Protein AF-A0A948ZJW1-F1 (afdb_monomer_lite)

Structure (mmCIF, N/CA/C/O backbone):
data_AF-A0A948ZJW1-F1
#
_entry.id   AF-A0A948ZJW1-F1
#
loop_
_atom_site.group_PDB
_atom_site.id
_atom_site.type_symbol
_atom_site.label_atom_id
_atom_site.label_alt_id
_atom_site.label_comp_id
_atom_site.label_asym_id
_atom_site.label_entity_id
_atom_site.label_seq_id
_atom_site.pdbx_PDB_ins_code
_atom_site.Cartn_x
_atom_site.Cartn_y
_atom_site.Cartn_z
_atom_site.occupancy
_atom_site.B_iso_or_equiv
_atom_site.auth_seq_id
_atom_site.auth_comp_id
_atom_site.auth_asym_id
_atom_site.auth_atom_id
_atom_site.pdbx_PDB_model_num
ATOM 1 N N . MET A 1 1 ? -20.547 -16.183 15.332 1.00 45.50 1 MET A N 1
ATOM 2 C CA . MET A 1 1 ? -19.823 -15.837 14.089 1.00 45.50 1 MET A CA 1
ATOM 3 C C . MET A 1 1 ? -19.151 -14.496 14.327 1.00 45.50 1 MET A C 1
ATOM 5 O O . MET A 1 1 ? -19.821 -13.610 14.836 1.00 45.50 1 MET A O 1
ATOM 9 N N . TYR A 1 2 ? -17.840 -14.373 14.110 1.00 51.44 2 TYR A N 1
ATOM 10 C CA . TYR A 1 2 ? -17.114 -13.138 14.427 1.00 51.44 2 TYR A CA 1
ATOM 11 C C . TYR A 1 2 ? -17.502 -12.029 13.443 1.00 51.44 2 TYR A C 1
ATOM 13 O O . TYR A 1 2 ? -16.989 -11.973 12.333 1.00 51.44 2 TYR A O 1
ATOM 21 N N . ASP A 1 3 ? -18.383 -11.138 13.887 1.00 60.34 3 ASP A N 1
ATOM 22 C CA . ASP A 1 3 ? -18.860 -9.938 13.183 1.00 60.34 3 ASP A CA 1
ATOM 23 C C . ASP A 1 3 ? -17.812 -8.801 13.204 1.00 60.34 3 ASP A C 1
ATOM 25 O O . ASP A 1 3 ? -18.112 -7.614 13.352 1.00 60.34 3 ASP A O 1
ATOM 29 N N . LYS A 1 4 ? -16.522 -9.164 13.169 1.00 68.06 4 LYS A N 1
ATOM 30 C CA . LYS A 1 4 ? -15.433 -8.200 13.310 1.00 68.06 4 LYS A CA 1
ATOM 31 C C . LYS A 1 4 ? -15.087 -7.639 11.938 1.00 68.06 4 LYS A C 1
ATOM 33 O O . LYS A 1 4 ? -14.418 -8.291 11.139 1.00 68.06 4 LYS A O 1
ATOM 38 N N . LYS A 1 5 ? -15.535 -6.409 11.693 1.00 86.69 5 LYS A N 1
ATOM 39 C CA . LYS A 1 5 ? -15.118 -5.590 10.549 1.00 86.69 5 LYS A CA 1
ATOM 40 C C . LYS A 1 5 ? -13.593 -5.527 10.510 1.00 86.69 5 LYS A C 1
ATOM 42 O O . LYS A 1 5 ? -12.966 -5.233 11.524 1.00 86.69 5 LYS A O 1
ATOM 47 N N . VAL A 1 6 ? -13.008 -5.822 9.353 1.00 92.38 6 VAL A N 1
ATOM 48 C CA . VAL A 1 6 ? -11.553 -5.827 9.167 1.00 92.38 6 VAL A CA 1
ATOM 49 C C . VAL A 1 6 ? -11.151 -4.602 8.367 1.00 92.38 6 VAL A C 1
ATOM 51 O O . VAL A 1 6 ? -11.732 -4.326 7.321 1.00 92.38 6 VAL A O 1
ATOM 54 N N . ASN A 1 7 ? -10.130 -3.892 8.834 1.00 95.88 7 ASN A N 1
ATOM 55 C CA . ASN A 1 7 ? -9.553 -2.762 8.121 1.00 95.88 7 ASN A CA 1
ATOM 56 C C . ASN A 1 7 ? -8.234 -3.199 7.481 1.00 95.88 7 ASN A C 1
ATOM 58 O O . ASN A 1 7 ? -7.333 -3.661 8.181 1.00 95.88 7 ASN A O 1
ATOM 62 N N . VAL A 1 8 ? -8.102 -3.069 6.160 1.00 96.44 8 VAL A N 1
ATOM 63 C CA . VAL A 1 8 ? -6.926 -3.548 5.420 1.00 96.44 8 VAL A CA 1
ATOM 64 C C . VAL A 1 8 ? -6.376 -2.468 4.497 1.00 96.44 8 VAL A C 1
ATOM 66 O O . VAL A 1 8 ? -7.110 -1.833 3.742 1.00 96.44 8 VAL A O 1
ATOM 69 N N . LEU A 1 9 ? -5.057 -2.287 4.528 1.00 96.81 9 LEU A N 1
ATOM 70 C CA . LEU A 1 9 ? -4.305 -1.477 3.577 1.00 96.81 9 LEU A CA 1
ATOM 71 C C . LEU A 1 9 ? -3.430 -2.393 2.722 1.00 96.81 9 LEU A C 1
ATOM 73 O O . LEU A 1 9 ? -2.426 -2.934 3.191 1.00 96.81 9 LEU A O 1
ATOM 77 N N . PHE A 1 10 ? -3.824 -2.563 1.465 1.00 95.31 10 PHE A N 1
ATOM 78 C CA . PHE A 1 10 ? -3.095 -3.353 0.483 1.00 95.31 10 PHE A CA 1
ATOM 79 C C . PHE A 1 10 ? -1.938 -2.537 -0.091 1.00 95.31 10 PHE A C 1
ATOM 81 O O . PHE A 1 10 ? -2.118 -1.384 -0.470 1.00 95.31 10 PHE A O 1
ATOM 88 N N . ILE A 1 11 ? -0.748 -3.125 -0.180 1.00 94.44 11 ILE A N 1
ATOM 89 C CA . ILE A 1 11 ? 0.438 -2.485 -0.759 1.00 94.44 11 ILE A CA 1
ATOM 90 C C . ILE A 1 11 ? 0.999 -3.399 -1.848 1.00 94.44 11 ILE A C 1
ATOM 92 O O . ILE A 1 11 ? 1.420 -4.522 -1.560 1.00 94.44 11 ILE A O 1
ATOM 96 N N . ILE A 1 12 ? 1.025 -2.919 -3.092 1.00 91.06 12 ILE A N 1
ATOM 97 C CA . ILE A 1 12 ? 1.482 -3.685 -4.260 1.00 91.06 12 ILE A CA 1
ATOM 98 C C . ILE A 1 12 ? 2.263 -2.800 -5.229 1.00 91.06 12 ILE A C 1
ATOM 100 O O . ILE A 1 12 ? 1.859 -1.687 -5.523 1.00 91.06 12 ILE A O 1
ATOM 104 N N . THR A 1 13 ? 3.372 -3.283 -5.785 1.00 87.75 13 THR A N 1
ATOM 105 C CA . THR A 1 13 ? 4.238 -2.468 -6.664 1.00 87.75 13 THR A CA 1
ATOM 106 C C . THR A 1 13 ? 3.620 -2.083 -8.008 1.00 87.75 13 THR A C 1
ATOM 108 O O . THR A 1 13 ? 3.970 -1.046 -8.554 1.00 87.75 13 THR A O 1
ATOM 111 N N . LYS A 1 14 ? 2.763 -2.924 -8.594 1.00 83.06 14 LYS A N 1
ATOM 112 C CA . LYS A 1 14 ? 2.166 -2.667 -9.910 1.00 83.06 14 LYS A CA 1
ATOM 113 C C . LYS A 1 14 ? 0.811 -3.350 -10.009 1.00 83.06 14 LYS A C 1
ATOM 115 O O . LYS A 1 14 ? 0.687 -4.514 -9.625 1.00 83.06 14 LYS A O 1
ATOM 120 N N . LEU A 1 15 ? -0.175 -2.632 -10.536 1.00 76.25 15 LEU A N 1
ATOM 121 C CA . LEU A 1 15 ? -1.506 -3.164 -10.803 1.00 76.25 15 LEU A CA 1
ATOM 122 C C . LEU A 1 15 ? -1.519 -3.831 -12.182 1.00 76.25 15 LEU A C 1
ATOM 124 O O . LEU A 1 15 ? -1.899 -3.214 -13.173 1.00 76.25 15 LEU A O 1
ATOM 128 N N . GLU A 1 16 ? -1.022 -5.064 -12.257 1.00 69.12 16 GLU A N 1
ATOM 129 C CA . GLU A 1 16 ? -0.915 -5.816 -13.513 1.00 69.12 16 GLU A CA 1
ATOM 130 C C . GLU A 1 16 ? -2.232 -6.480 -13.941 1.00 69.12 16 GLU A C 1
ATOM 132 O O . GLU A 1 16 ? -3.062 -6.881 -13.122 1.00 69.12 16 GLU A O 1
ATOM 137 N N . LEU A 1 17 ? -2.358 -6.669 -15.255 1.00 60.69 17 LEU A N 1
ATOM 138 C CA . LEU A 1 17 ? -3.334 -7.541 -15.904 1.00 60.69 17 LEU A CA 1
ATOM 139 C C . LEU A 1 17 ? -2.883 -9.003 -15.732 1.00 60.69 17 LEU A C 1
ATOM 141 O O . LEU A 1 17 ? -2.061 -9.500 -16.495 1.00 60.69 17 LEU A O 1
ATOM 145 N N . GLY A 1 18 ? -3.388 -9.699 -14.716 1.00 60.72 18 GLY A N 1
ATOM 146 C CA . GLY A 1 18 ? -3.394 -11.169 -14.682 1.00 60.72 18 GLY A CA 1
ATOM 147 C C . GLY A 1 18 ? -4.800 -11.697 -14.971 1.00 60.72 18 GLY A C 1
ATOM 148 O O . GLY A 1 18 ? -5.757 -10.942 -14.855 1.00 60.72 18 GLY A O 1
ATOM 149 N N . GLY A 1 19 ? -4.981 -12.996 -15.246 1.00 59.31 19 GLY A N 1
ATOM 150 C CA . GLY A 1 19 ? -6.333 -13.593 -15.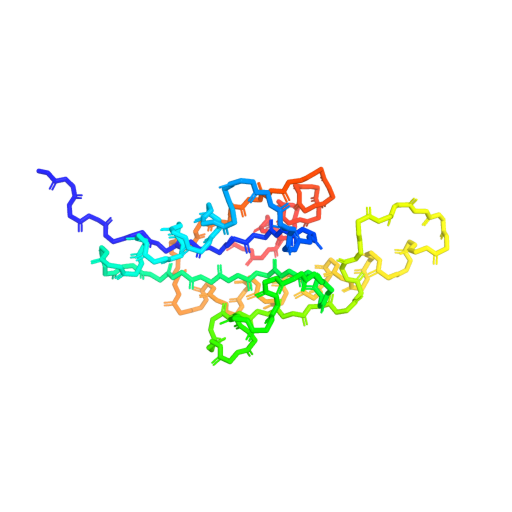367 1.00 59.31 19 GLY A CA 1
ATOM 151 C C . GLY A 1 19 ? -7.222 -13.351 -14.131 1.00 59.31 19 GLY A C 1
ATOM 152 O O . GLY A 1 19 ? -8.445 -13.400 -14.190 1.00 59.31 19 GLY A O 1
ATOM 153 N N . ALA A 1 20 ? -6.574 -12.988 -13.022 1.00 48.09 20 ALA A N 1
ATOM 154 C CA . ALA A 1 20 ? -7.143 -12.518 -11.780 1.00 48.09 20 ALA A CA 1
ATOM 155 C C . ALA A 1 20 ? -6.942 -10.991 -11.577 1.00 48.09 20 ALA A C 1
ATOM 157 O O . ALA A 1 20 ? -6.612 -10.566 -10.473 1.00 48.09 20 ALA A O 1
ATOM 158 N N . GLN A 1 21 ? -7.154 -10.142 -12.602 1.00 50.75 21 GLN A N 1
ATOM 159 C CA . GLN A 1 21 ? -7.266 -8.661 -12.489 1.00 50.75 21 GLN A CA 1
ATOM 160 C C . GLN A 1 21 ? -8.111 -8.238 -11.276 1.00 50.75 21 GLN A C 1
ATOM 162 O O . GLN A 1 21 ? -7.890 -7.225 -10.621 1.00 50.75 21 GLN A O 1
ATOM 167 N N . LYS A 1 22 ? -9.064 -9.102 -10.952 1.00 58.59 22 LYS A N 1
ATOM 168 C CA . LYS A 1 22 ? -9.962 -9.037 -9.825 1.00 58.59 22 LYS A CA 1
ATOM 169 C C . LYS A 1 22 ? -9.337 -9.316 -8.463 1.00 58.59 22 LYS A C 1
ATOM 171 O O . LYS A 1 22 ? -10.051 -9.074 -7.519 1.00 58.59 22 LYS A O 1
ATOM 176 N N . VAL A 1 23 ? -8.112 -9.798 -8.251 1.00 69.62 23 VAL A N 1
ATOM 177 C CA . VAL A 1 23 ? -7.715 -10.190 -6.875 1.00 69.62 23 VAL A CA 1
ATOM 178 C C . VAL A 1 23 ? -7.618 -8.974 -5.966 1.00 69.62 23 VAL A C 1
ATOM 180 O O . VAL A 1 23 ? -8.333 -8.914 -4.976 1.00 69.62 23 VAL A O 1
ATOM 183 N N . CYS A 1 24 ? -6.819 -7.964 -6.319 1.00 75.06 24 CYS A N 1
ATOM 184 C CA . CYS A 1 24 ? -6.714 -6.772 -5.477 1.00 75.06 24 CYS A CA 1
ATOM 185 C C . CYS A 1 24 ? -8.046 -6.007 -5.415 1.00 75.06 24 CYS A C 1
ATOM 187 O O . CYS A 1 24 ? -8.470 -5.606 -4.337 1.00 75.06 24 CYS A O 1
ATOM 189 N N . LEU A 1 25 ? -8.733 -5.852 -6.553 1.00 81.25 25 LEU A N 1
ATOM 190 C CA . LEU A 1 25 ? -10.029 -5.170 -6.620 1.00 81.25 25 LEU A CA 1
ATOM 191 C C . LEU A 1 25 ? -11.132 -5.919 -5.859 1.00 81.25 25 LEU A C 1
ATOM 193 O O . LEU A 1 25 ? -11.860 -5.314 -5.089 1.00 81.25 25 LEU A O 1
ATOM 197 N N . SER A 1 26 ? -11.211 -7.241 -5.991 1.00 83.12 26 SER A N 1
ATOM 198 C CA . SER A 1 26 ? -12.187 -8.076 -5.274 1.00 83.12 26 SER A CA 1
ATOM 199 C C . SER A 1 26 ? -11.862 -8.187 -3.798 1.00 83.12 26 SER A C 1
ATOM 201 O O . SER A 1 26 ? -12.782 -8.344 -3.005 1.00 83.12 26 SER A O 1
ATOM 203 N N . LEU A 1 27 ? -10.589 -8.105 -3.401 1.00 83.31 27 LEU A N 1
ATOM 204 C CA . LEU A 1 27 ? -10.221 -8.003 -1.990 1.00 83.31 27 LEU A CA 1
ATOM 205 C C . LEU A 1 27 ? -10.661 -6.652 -1.417 1.00 83.31 27 LEU A C 1
ATOM 207 O O . LEU A 1 27 ? -11.272 -6.626 -0.350 1.00 83.31 27 LEU A O 1
ATOM 211 N N . LEU A 1 28 ? -10.425 -5.550 -2.139 1.00 87.38 28 LEU A N 1
ATOM 212 C CA . LEU A 1 28 ? -10.932 -4.230 -1.754 1.00 87.38 28 LEU A CA 1
ATOM 213 C C . LEU A 1 28 ? -12.463 -4.243 -1.633 1.00 87.38 28 LEU A C 1
ATOM 215 O O . LEU A 1 28 ? -13.000 -3.834 -0.603 1.00 87.38 28 LEU A O 1
ATOM 219 N N . ASP A 1 29 ? -13.155 -4.758 -2.647 1.00 88.12 29 ASP A N 1
ATOM 220 C CA . ASP A 1 29 ? -14.614 -4.854 -2.674 1.00 88.12 29 ASP A CA 1
ATOM 221 C C . ASP A 1 29 ? -15.148 -5.793 -1.597 1.00 88.12 29 ASP A C 1
ATOM 223 O O . ASP A 1 29 ? -16.146 -5.482 -0.956 1.00 88.12 29 ASP A O 1
ATOM 227 N N . GLY A 1 30 ? -14.498 -6.932 -1.370 1.00 88.75 30 GLY A N 1
ATOM 228 C CA . GLY A 1 30 ? -14.891 -7.904 -0.356 1.00 88.75 30 GLY A CA 1
ATOM 229 C C . GLY A 1 30 ? -14.797 -7.325 1.051 1.00 88.75 30 GLY A C 1
ATOM 230 O O . GLY A 1 30 ? -15.732 -7.464 1.837 1.00 88.75 30 GLY A O 1
ATOM 231 N N . VAL A 1 31 ? -13.711 -6.612 1.362 1.00 90.25 31 VAL A N 1
ATOM 232 C CA . VAL A 1 31 ? -13.559 -5.922 2.652 1.00 90.25 31 VAL A CA 1
ATOM 233 C C . VAL A 1 31 ? -14.627 -4.836 2.815 1.00 90.25 31 VAL A C 1
ATOM 235 O O . VAL A 1 31 ? -15.293 -4.792 3.851 1.00 90.25 31 VAL A O 1
ATOM 238 N N . LYS A 1 32 ? -14.863 -4.021 1.778 1.00 88.94 32 LYS A N 1
ATOM 239 C CA . LYS A 1 32 ? -15.904 -2.979 1.793 1.00 88.94 32 LYS A CA 1
ATOM 240 C C . LYS A 1 32 ? -17.314 -3.554 1.956 1.00 88.94 32 LYS A C 1
ATOM 242 O O . LYS A 1 32 ? -18.084 -3.045 2.765 1.00 88.94 32 LYS A O 1
ATOM 247 N N . LYS A 1 33 ? -17.653 -4.629 1.234 1.00 89.50 33 LYS A N 1
ATOM 248 C CA . LYS A 1 33 ? -18.960 -5.315 1.314 1.00 89.50 33 LYS A CA 1
ATOM 249 C C . LYS A 1 33 ? -19.237 -5.888 2.701 1.00 89.50 33 LYS A C 1
ATOM 251 O O . LYS A 1 33 ? -20.381 -5.883 3.134 1.00 89.50 33 LYS A O 1
ATOM 256 N N . ASN A 1 34 ? -18.193 -6.311 3.410 1.00 89.31 34 ASN A N 1
ATOM 257 C CA . ASN A 1 34 ? -18.280 -6.762 4.800 1.00 89.31 34 ASN A CA 1
ATOM 258 C C . ASN A 1 34 ? -18.227 -5.602 5.820 1.00 89.31 34 ASN A C 1
ATOM 260 O O . ASN A 1 34 ? -18.059 -5.829 7.016 1.00 89.31 34 ASN A O 1
ATOM 264 N N . GLY A 1 35 ? -18.348 -4.348 5.366 1.00 89.50 35 GLY A N 1
ATOM 265 C CA . GLY A 1 35 ? -18.410 -3.160 6.220 1.00 89.50 35 GLY A CA 1
ATOM 266 C C . GLY A 1 35 ? -17.070 -2.708 6.807 1.00 89.50 35 GLY A C 1
ATOM 267 O O . GLY A 1 35 ? -17.070 -1.895 7.732 1.00 89.50 35 GLY A O 1
ATOM 268 N N . GLY A 1 36 ? -15.948 -3.235 6.308 1.00 92.88 36 GLY A N 1
ATOM 269 C CA . GLY A 1 36 ? -14.594 -2.846 6.702 1.00 92.88 36 GLY A CA 1
ATOM 270 C C . GLY A 1 36 ? -13.987 -1.756 5.815 1.00 92.88 36 GLY A C 1
ATOM 271 O O . GLY A 1 36 ? -14.480 -1.457 4.724 1.00 92.88 36 GLY A O 1
ATOM 272 N N . PHE A 1 37 ? -12.879 -1.165 6.263 1.00 94.69 37 PHE A N 1
ATOM 273 C CA . PHE A 1 37 ? -12.090 -0.237 5.455 1.00 94.69 37 PHE A CA 1
ATOM 274 C C . PHE A 1 37 ? -11.115 -0.979 4.541 1.00 94.69 37 PHE A C 1
ATOM 276 O O . PHE A 1 37 ? -10.362 -1.840 4.991 1.00 94.69 37 PHE A O 1
ATOM 283 N N . ALA A 1 38 ? -11.062 -0.579 3.271 1.00 94.56 38 ALA A N 1
ATOM 284 C CA . ALA A 1 38 ? -10.112 -1.114 2.306 1.00 94.56 38 ALA A CA 1
ATOM 285 C C . ALA A 1 38 ? -9.369 0.019 1.587 1.00 94.56 38 ALA A C 1
ATOM 287 O O . ALA A 1 38 ? -9.974 0.786 0.827 1.00 94.56 38 ALA A O 1
ATOM 288 N N . GLY A 1 39 ? -8.061 0.112 1.823 1.00 95.38 39 GLY A N 1
ATOM 289 C CA . GLY A 1 39 ? -7.159 1.046 1.154 1.00 95.38 39 GLY A CA 1
ATOM 290 C C . GLY A 1 39 ? -6.141 0.341 0.264 1.00 95.38 39 GLY A C 1
ATOM 291 O O . GLY A 1 39 ? -5.825 -0.828 0.476 1.00 95.38 39 GLY A O 1
ATOM 292 N N . LEU A 1 40 ? -5.594 1.060 -0.712 1.00 95.06 40 LEU A N 1
ATOM 293 C CA . LEU A 1 40 ? -4.593 0.553 -1.651 1.00 95.06 40 LEU A CA 1
ATOM 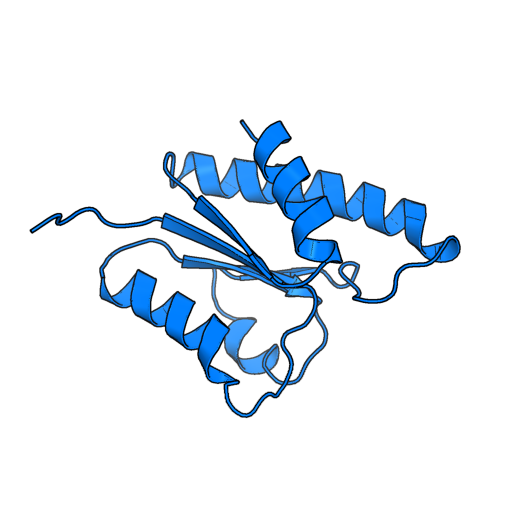294 C C . LEU A 1 40 ? -3.444 1.545 -1.792 1.00 95.06 40 LEU A C 1
ATOM 296 O O . LEU A 1 40 ? -3.670 2.726 -2.020 1.00 95.06 40 LEU A O 1
ATOM 300 N N . ILE A 1 41 ? -2.210 1.062 -1.736 1.00 95.25 41 ILE A N 1
ATOM 301 C CA . ILE A 1 41 ? -1.018 1.796 -2.151 1.00 95.25 41 ILE A CA 1
ATOM 302 C C . ILE A 1 41 ? -0.393 1.039 -3.316 1.00 95.25 41 ILE A C 1
ATOM 304 O O . ILE A 1 41 ? -0.060 -0.143 -3.181 1.00 95.25 41 ILE A O 1
ATOM 308 N N . SER A 1 42 ? -0.207 1.712 -4.450 1.00 93.25 42 SER A N 1
ATOM 309 C CA . SER A 1 42 ? 0.459 1.107 -5.599 1.00 93.25 42 SER A CA 1
ATOM 310 C C . SER A 1 42 ? 1.315 2.069 -6.405 1.00 93.25 42 SER A C 1
ATOM 312 O O . SER A 1 42 ? 1.289 3.273 -6.169 1.00 93.25 42 SER A O 1
ATOM 314 N N . GLY A 1 43 ? 2.090 1.530 -7.345 1.00 91.56 43 GLY A N 1
ATOM 315 C CA . GLY A 1 43 ? 2.692 2.313 -8.414 1.00 91.56 43 GLY A CA 1
ATOM 316 C C . GLY A 1 43 ? 1.622 3.003 -9.264 1.00 91.56 43 GLY A C 1
ATOM 317 O O . GLY A 1 43 ? 0.487 2.539 -9.349 1.00 91.56 43 GLY A O 1
ATOM 318 N N . ALA A 1 44 ? 1.984 4.116 -9.900 1.00 89.19 44 ALA A N 1
ATOM 319 C CA . ALA A 1 44 ? 1.077 4.859 -10.784 1.00 89.19 44 ALA A CA 1
ATOM 320 C C . ALA A 1 44 ? 0.968 4.269 -12.205 1.00 89.19 44 ALA A C 1
ATOM 322 O O . ALA A 1 44 ? 0.220 4.791 -13.026 1.00 89.19 44 ALA A O 1
ATOM 323 N N . ASP A 1 45 ? 1.691 3.182 -12.481 1.00 84.44 45 ASP A N 1
ATOM 324 C CA . ASP A 1 45 ? 1.720 2.513 -13.778 1.00 84.44 45 ASP A CA 1
ATOM 325 C C . ASP A 1 45 ? 0.946 1.189 -13.724 1.00 84.44 45 ASP A C 1
ATOM 327 O O . ASP A 1 45 ? 1.004 0.450 -12.737 1.00 84.44 45 ASP A O 1
ATOM 331 N N . GLY A 1 46 ? 0.273 0.848 -14.821 1.00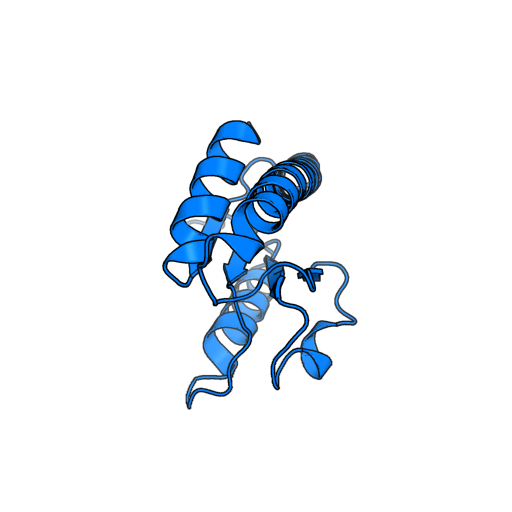 80.50 46 GLY A N 1
ATOM 332 C CA . GLY A 1 46 ? -0.413 -0.431 -14.989 1.00 80.50 46 GLY A CA 1
ATOM 333 C C . GLY A 1 46 ? -1.838 -0.290 -15.531 1.00 80.50 46 GLY A C 1
ATOM 334 O O . GLY A 1 46 ? -2.451 0.771 -15.420 1.00 80.50 46 GLY A O 1
ATOM 335 N N . PRO A 1 47 ? -2.382 -1.359 -16.123 1.00 80.12 47 PRO A N 1
ATOM 336 C CA . PRO A 1 47 ? -3.683 -1.343 -16.792 1.00 80.12 47 PRO A CA 1
ATOM 337 C C . PRO A 1 47 ? -4.863 -0.970 -15.885 1.00 80.12 47 PRO A C 1
ATOM 339 O O . PRO A 1 47 ? -5.758 -0.251 -16.319 1.00 80.12 47 PRO A O 1
ATOM 342 N N . LEU A 1 48 ? -4.851 -1.401 -14.619 1.00 84.25 48 LEU A N 1
ATOM 343 C CA . LEU A 1 48 ? -5.976 -1.185 -13.697 1.00 84.25 48 LEU A CA 1
ATOM 344 C C . LEU A 1 48 ? -5.916 0.161 -12.960 1.00 84.25 48 LEU A C 1
ATOM 346 O O . LEU A 1 48 ? -6.806 0.477 -12.175 1.00 84.25 48 LEU A O 1
ATOM 350 N N . VAL A 1 49 ? -4.882 0.978 -13.190 1.00 86.38 49 VAL A N 1
ATOM 351 C CA . VAL A 1 49 ? -4.739 2.289 -12.532 1.00 86.38 49 VAL A CA 1
ATOM 352 C C . VAL A 1 49 ? -5.942 3.188 -12.829 1.00 86.38 49 VAL A C 1
ATOM 354 O O . VAL A 1 49 ? -6.439 3.879 -11.941 1.00 86.38 49 VAL A O 1
ATOM 357 N N . SER A 1 50 ? -6.439 3.152 -14.067 1.00 86.69 50 SER A N 1
ATOM 358 C CA . SER A 1 50 ? -7.578 3.965 -14.506 1.00 86.69 50 SER A CA 1
ATOM 359 C C . SER A 1 50 ? -8.880 3.657 -13.756 1.00 86.69 50 SER A C 1
ATOM 361 O O . SER A 1 50 ? -9.684 4.569 -13.565 1.00 86.69 50 SER A O 1
ATOM 363 N N . GLU A 1 51 ? -9.047 2.422 -13.280 1.00 84.81 51 GLU A N 1
ATOM 364 C CA . GLU A 1 51 ? -10.231 1.949 -12.552 1.00 84.81 51 GLU A CA 1
ATOM 365 C C . GLU A 1 51 ? -10.214 2.379 -11.079 1.00 84.81 51 GLU A C 1
ATOM 367 O O . GLU A 1 51 ? -11.264 2.594 -10.477 1.00 84.81 51 GLU A O 1
ATOM 372 N N . VAL A 1 52 ? -9.022 2.539 -10.493 1.00 86.44 52 VAL A N 1
ATOM 373 C CA . VAL A 1 52 ? -8.860 2.812 -9.054 1.00 86.44 52 VAL A CA 1
ATOM 374 C C . VAL A 1 52 ? -8.474 4.247 -8.726 1.00 86.44 52 VAL A C 1
ATOM 376 O O . VAL A 1 52 ? -8.623 4.662 -7.580 1.00 86.44 52 VAL A O 1
ATOM 379 N N . LYS A 1 53 ? -7.976 5.019 -9.700 1.00 87.44 53 LYS A N 1
ATOM 380 C CA . LYS A 1 53 ? -7.410 6.361 -9.467 1.00 87.44 53 LYS A CA 1
ATOM 381 C C . LYS A 1 53 ? -8.373 7.365 -8.823 1.00 87.44 53 LYS A C 1
ATOM 383 O O . LYS A 1 53 ? -7.911 8.321 -8.217 1.00 87.44 53 LYS A O 1
ATOM 388 N N . ASN A 1 54 ? -9.683 7.157 -8.970 1.00 86.56 54 ASN A N 1
ATOM 389 C CA . ASN A 1 54 ? -10.720 8.051 -8.446 1.00 86.56 54 ASN A CA 1
ATOM 390 C C . ASN A 1 54 ? -11.257 7.608 -7.074 1.00 86.56 54 ASN A C 1
ATOM 392 O O . ASN A 1 54 ? -12.199 8.207 -6.568 1.00 86.56 54 ASN A O 1
ATOM 396 N N . LEU A 1 55 ? -10.719 6.536 -6.488 1.00 87.50 55 LEU A N 1
ATOM 397 C CA . LEU A 1 55 ? -11.146 6.053 -5.179 1.00 87.50 55 LEU A CA 1
ATOM 398 C C . LEU A 1 55 ? -10.349 6.758 -4.074 1.00 87.50 55 LEU A C 1
ATOM 400 O O . LEU A 1 55 ? -9.123 6.685 -4.050 1.00 87.50 55 LEU A O 1
ATOM 404 N N . ASP A 1 56 ? -11.043 7.344 -3.099 1.00 87.38 56 ASP A N 1
ATOM 405 C CA . ASP A 1 56 ? -10.421 8.118 -2.008 1.00 87.38 56 ASP A CA 1
ATOM 406 C C . ASP A 1 56 ? -9.430 7.319 -1.145 1.00 87.38 56 ASP A C 1
ATOM 408 O O . ASP A 1 56 ? -8.534 7.879 -0.513 1.00 87.38 56 ASP A O 1
ATOM 412 N N . SER A 1 57 ? -9.585 5.993 -1.099 1.00 90.75 57 SER A N 1
ATOM 413 C CA . SER A 1 57 ? -8.726 5.094 -0.327 1.00 90.75 57 SER A CA 1
ATOM 414 C C . SER A 1 57 ? -7.526 4.553 -1.119 1.00 90.75 57 SER A C 1
ATOM 416 O O . SER A 1 57 ? -6.828 3.659 -0.632 1.00 90.75 57 SER A O 1
ATOM 418 N N . VAL A 1 58 ? -7.267 5.080 -2.322 1.00 93.81 58 VAL A N 1
ATOM 419 C CA . VAL A 1 58 ? -6.189 4.639 -3.216 1.00 93.81 58 VAL A CA 1
ATOM 420 C C . VAL A 1 58 ? -5.083 5.691 -3.305 1.00 93.81 58 VAL A C 1
ATOM 422 O O . VAL A 1 58 ? -5.316 6.866 -3.568 1.00 93.81 58 VAL A O 1
ATOM 425 N N . TYR A 1 59 ? -3.841 5.247 -3.133 1.00 95.31 59 TYR A N 1
ATOM 426 C CA . TYR A 1 59 ? -2.636 6.064 -3.188 1.00 95.31 59 TYR A CA 1
ATOM 427 C C . TYR A 1 59 ? -1.722 5.548 -4.300 1.00 95.31 59 TYR A C 1
ATOM 429 O O . TYR A 1 59 ? -1.071 4.510 -4.159 1.00 95.31 59 TYR A O 1
ATOM 437 N N . LEU A 1 60 ? -1.665 6.285 -5.407 1.00 94.50 60 LEU A N 1
ATOM 438 C CA . LEU A 1 60 ? -0.789 5.985 -6.537 1.00 94.50 60 LEU A CA 1
ATOM 439 C C . LEU A 1 60 ? 0.529 6.750 -6.383 1.00 94.50 60 LEU A C 1
ATOM 441 O O . LEU A 1 60 ? 0.545 7.978 -6.306 1.00 94.50 60 LEU A O 1
ATOM 445 N N . LEU A 1 61 ? 1.633 6.014 -6.305 1.00 93.81 61 LEU A N 1
ATOM 446 C CA . LEU A 1 61 ? 2.980 6.509 -6.040 1.00 93.81 61 LEU A CA 1
ATOM 447 C C . LEU A 1 61 ? 3.860 6.268 -7.280 1.00 93.81 61 LEU A C 1
ATOM 449 O O . LEU A 1 61 ? 4.331 5.147 -7.471 1.00 93.81 61 LEU A O 1
ATOM 453 N N . PRO A 1 62 ? 4.102 7.273 -8.142 1.00 89.31 62 PRO A N 1
ATOM 454 C CA . PRO A 1 62 ? 4.924 7.116 -9.351 1.00 89.31 62 PRO A CA 1
ATOM 455 C C . PRO A 1 62 ? 6.352 6.606 -9.088 1.00 89.31 62 PRO A C 1
ATOM 457 O O . PRO A 1 62 ? 6.981 5.981 -9.945 1.00 89.31 62 PRO A O 1
ATOM 460 N N . GLU A 1 63 ? 6.881 6.862 -7.894 1.00 87.00 63 GLU A N 1
ATOM 461 C CA . GLU A 1 63 ? 8.177 6.376 -7.428 1.00 87.00 63 GLU A CA 1
ATOM 462 C C . GLU A 1 63 ? 8.182 4.880 -7.065 1.00 87.00 63 GLU A C 1
ATOM 464 O O . GLU A 1 63 ? 9.251 4.270 -6.996 1.00 87.00 63 GLU A O 1
ATOM 469 N N . PHE A 1 64 ? 7.012 4.263 -6.866 1.00 89.00 64 PHE A N 1
ATOM 470 C CA . PHE A 1 64 ? 6.884 2.877 -6.424 1.00 89.00 64 PHE A CA 1
ATOM 471 C C . PHE A 1 64 ? 6.994 1.892 -7.587 1.00 89.00 64 PHE A C 1
ATOM 473 O O . PHE A 1 64 ? 6.052 1.202 -7.964 1.00 89.00 64 PHE A O 1
ATOM 480 N N . LYS A 1 65 ? 8.194 1.821 -8.158 1.00 83.56 65 LYS A N 1
ATOM 481 C CA . LYS A 1 65 ? 8.501 0.953 -9.298 1.00 83.56 65 LYS A CA 1
ATOM 482 C C . LYS A 1 65 ? 8.969 -0.425 -8.845 1.00 83.56 65 LYS A C 1
ATOM 484 O O . LYS A 1 65 ? 9.635 -0.555 -7.815 1.00 83.56 65 LYS A O 1
ATOM 489 N N . ARG A 1 66 ? 8.655 -1.451 -9.645 1.00 71.69 66 ARG A N 1
ATOM 490 C CA . ARG A 1 66 ? 9.073 -2.846 -9.406 1.00 71.69 66 ARG A CA 1
ATOM 491 C C . ARG A 1 66 ? 10.591 -3.021 -9.469 1.00 71.69 66 ARG A C 1
ATOM 493 O O . ARG A 1 66 ? 11.134 -3.827 -8.722 1.00 71.69 66 ARG A O 1
ATOM 500 N N . GLU A 1 67 ? 11.254 -2.284 -10.351 1.00 77.00 67 GLU A N 1
ATOM 501 C CA . GLU A 1 67 ? 12.694 -2.388 -10.567 1.00 77.00 67 GLU A CA 1
ATOM 502 C C . GLU A 1 67 ? 13.481 -2.008 -9.307 1.00 77.00 67 GLU A C 1
ATOM 504 O O . GLU A 1 67 ? 13.259 -0.963 -8.683 1.00 77.00 67 GLU A O 1
ATOM 509 N N . VAL A 1 68 ? 14.418 -2.879 -8.945 1.00 68.50 68 VAL A N 1
ATOM 510 C CA . VAL A 1 68 ? 15.389 -2.659 -7.875 1.00 68.50 68 VAL A CA 1
ATOM 511 C C . VAL A 1 68 ? 16.718 -2.325 -8.542 1.00 68.50 68 VAL A C 1
ATOM 513 O O . VAL A 1 68 ? 17.146 -3.026 -9.454 1.00 68.50 68 VAL A O 1
ATOM 516 N N . GLY A 1 69 ? 17.366 -1.241 -8.121 1.00 71.88 69 GLY A N 1
ATOM 517 C CA . GLY A 1 69 ? 18.659 -0.849 -8.672 1.00 71.88 69 GLY A CA 1
ATOM 518 C C . GLY A 1 69 ? 19.305 0.278 -7.878 1.00 71.88 69 GLY A C 1
ATOM 519 O O . GLY A 1 69 ? 18.608 1.089 -7.271 1.00 71.88 69 GLY A O 1
ATOM 520 N N . LEU A 1 70 ? 20.638 0.354 -7.918 1.00 69.75 70 LEU A N 1
ATOM 521 C CA . LEU A 1 70 ? 21.440 1.355 -7.193 1.00 69.75 70 LEU A CA 1
ATOM 522 C C . LEU A 1 70 ? 21.001 2.799 -7.495 1.00 69.75 70 LEU A C 1
ATOM 524 O O . LEU A 1 70 ? 20.954 3.636 -6.600 1.00 69.75 70 LEU A O 1
ATOM 528 N N . LYS A 1 71 ? 20.572 3.070 -8.735 1.00 73.31 71 LYS A N 1
ATOM 529 C CA . LYS A 1 71 ? 20.042 4.378 -9.161 1.00 73.31 71 LYS A CA 1
ATOM 530 C C . LYS A 1 71 ? 18.730 4.774 -8.461 1.00 73.31 71 LYS A C 1
ATOM 532 O O . LYS A 1 71 ? 18.374 5.948 -8.458 1.00 73.31 71 LYS A O 1
ATOM 537 N N . ASN A 1 72 ? 18.007 3.815 -7.882 1.00 77.94 72 ASN A N 1
ATOM 538 C CA . ASN A 1 72 ? 16.702 4.020 -7.253 1.00 77.94 72 ASN A CA 1
ATOM 539 C C . ASN A 1 72 ? 16.754 3.982 -5.716 1.00 77.94 72 ASN A C 1
ATOM 541 O O . ASN A 1 72 ? 15.716 4.177 -5.093 1.00 77.94 72 ASN A O 1
ATOM 545 N N . ILE A 1 73 ? 17.928 3.805 -5.091 1.00 84.12 73 ILE A N 1
ATOM 546 C CA . ILE A 1 73 ? 18.050 3.676 -3.626 1.00 84.12 73 ILE A CA 1
ATOM 547 C C . ILE A 1 73 ? 17.446 4.878 -2.880 1.00 84.12 73 ILE A C 1
ATOM 549 O O . ILE A 1 73 ? 16.664 4.712 -1.950 1.00 84.12 73 ILE A O 1
ATOM 553 N N . PHE A 1 74 ? 17.713 6.100 -3.352 1.00 87.56 74 PHE A N 1
ATOM 554 C CA . PHE A 1 74 ? 17.157 7.321 -2.766 1.00 87.56 74 PHE A CA 1
ATOM 555 C C . PHE A 1 74 ? 15.638 7.410 -2.942 1.00 87.56 74 PHE A C 1
ATOM 557 O O . PHE A 1 74 ? 14.939 7.879 -2.045 1.00 87.56 74 PHE A O 1
ATOM 564 N N . LYS A 1 75 ? 15.112 6.920 -4.074 1.00 86.50 75 LYS A N 1
ATOM 565 C CA . LYS A 1 75 ? 13.664 6.852 -4.317 1.00 86.50 75 LYS A CA 1
ATOM 566 C C . LYS A 1 75 ? 13.003 5.837 -3.395 1.00 86.50 75 LYS A C 1
ATOM 568 O O . LYS A 1 75 ? 11.920 6.115 -2.899 1.00 86.50 75 LYS A O 1
ATOM 573 N N . ASP A 1 76 ? 13.664 4.715 -3.124 1.00 89.00 76 ASP A N 1
ATOM 574 C CA . ASP A 1 76 ? 13.164 3.686 -2.213 1.00 89.00 76 ASP A CA 1
ATOM 575 C C . ASP A 1 76 ? 13.173 4.168 -0.753 1.00 89.00 76 ASP A C 1
ATOM 577 O O . ASP A 1 76 ? 12.211 3.917 -0.029 1.00 89.00 76 ASP A O 1
ATOM 581 N N . ILE A 1 77 ? 14.185 4.940 -0.339 1.00 91.88 77 ILE A N 1
ATOM 582 C CA . ILE A 1 77 ? 14.210 5.604 0.977 1.00 91.88 77 ILE A CA 1
ATOM 583 C C . ILE A 1 77 ? 13.083 6.641 1.081 1.00 91.88 77 ILE A C 1
ATOM 585 O O . ILE A 1 77 ? 12.334 6.655 2.058 1.00 91.88 77 ILE A O 1
ATOM 589 N N . TYR A 1 78 ? 12.919 7.497 0.069 1.00 93.12 78 TYR A N 1
ATOM 590 C CA . TYR A 1 78 ? 11.828 8.473 0.039 1.00 93.12 78 TYR A CA 1
ATOM 591 C C . TYR A 1 78 ? 10.452 7.791 0.093 1.00 93.12 78 TYR A C 1
ATOM 593 O O . TYR A 1 78 ? 9.592 8.158 0.900 1.00 93.12 78 TYR A O 1
ATOM 601 N N . LEU A 1 79 ? 10.267 6.748 -0.719 1.00 93.69 79 LEU A N 1
ATOM 602 C CA . LEU A 1 79 ? 9.073 5.915 -0.737 1.00 93.69 79 LEU A CA 1
ATOM 603 C C . LEU A 1 79 ? 8.811 5.297 0.638 1.00 93.69 79 LEU A C 1
ATOM 605 O O . LEU A 1 79 ? 7.678 5.329 1.103 1.00 93.69 79 LEU A O 1
ATOM 609 N N . PHE A 1 80 ? 9.837 4.784 1.315 1.00 96.38 80 PHE A N 1
ATOM 610 C CA . PHE A 1 80 ? 9.711 4.202 2.647 1.00 96.38 80 PHE A CA 1
ATOM 611 C C . PHE A 1 80 ? 9.114 5.184 3.665 1.00 96.38 80 PHE A C 1
ATOM 613 O O . PHE A 1 80 ? 8.118 4.868 4.320 1.00 96.38 80 PHE A O 1
ATOM 620 N N . PHE A 1 81 ? 9.638 6.410 3.745 1.00 97.12 81 PHE A N 1
ATOM 621 C CA . PHE A 1 81 ? 9.070 7.436 4.628 1.00 97.12 81 PHE A CA 1
ATOM 622 C C . PHE A 1 81 ? 7.650 7.842 4.220 1.00 97.12 81 PHE A C 1
ATOM 624 O O . PHE A 1 81 ? 6.793 8.083 5.078 1.00 97.12 81 PHE A O 1
ATOM 631 N N . LYS A 1 82 ? 7.362 7.870 2.915 1.00 96.75 82 LYS A N 1
ATOM 632 C CA . LYS A 1 82 ? 6.012 8.132 2.407 1.00 96.75 82 LYS A CA 1
ATOM 633 C C . LYS A 1 82 ? 5.033 7.026 2.806 1.00 96.75 82 LYS A C 1
ATOM 635 O O . LYS A 1 82 ? 3.925 7.341 3.241 1.00 96.75 82 LYS A O 1
ATOM 640 N N . LEU A 1 83 ? 5.449 5.758 2.746 1.00 97.56 83 LEU A N 1
ATOM 641 C CA . LEU A 1 83 ? 4.668 4.618 3.230 1.00 97.56 83 LEU A CA 1
ATOM 642 C C . LEU A 1 83 ? 4.380 4.750 4.728 1.00 97.56 83 LEU A C 1
ATOM 644 O O . LEU A 1 83 ? 3.220 4.639 5.113 1.00 97.56 83 LEU A O 1
ATOM 648 N N . ILE A 1 84 ? 5.376 5.080 5.560 1.00 98.12 84 ILE A N 1
ATOM 649 C CA . ILE A 1 84 ? 5.166 5.302 7.004 1.00 98.12 84 ILE A CA 1
ATOM 650 C C . ILE A 1 84 ? 4.095 6.376 7.232 1.00 98.12 84 ILE A C 1
ATOM 652 O O . ILE A 1 84 ? 3.160 6.170 8.008 1.00 98.12 84 ILE A O 1
ATOM 656 N N . LYS A 1 85 ? 4.195 7.518 6.538 1.00 97.56 85 LYS A N 1
ATOM 657 C CA . LYS A 1 85 ? 3.234 8.623 6.670 1.00 97.56 85 LYS A CA 1
ATOM 658 C C . LYS A 1 85 ? 1.819 8.206 6.262 1.00 97.56 85 LYS A C 1
ATOM 660 O O . LYS A 1 85 ? 0.861 8.544 6.958 1.00 97.56 85 LYS A O 1
ATOM 665 N N . LEU A 1 86 ? 1.680 7.477 5.155 1.00 97.38 86 LEU A N 1
ATOM 666 C CA . LEU A 1 86 ? 0.386 6.993 4.674 1.00 97.38 86 LEU A CA 1
ATOM 667 C C . LEU A 1 86 ? -0.218 5.953 5.621 1.00 97.38 86 LEU A C 1
ATOM 669 O O . LEU A 1 86 ? -1.400 6.054 5.947 1.00 97.38 86 LEU A O 1
ATOM 673 N N . ILE A 1 87 ? 0.576 5.003 6.117 1.00 97.94 87 ILE A N 1
ATOM 674 C CA . ILE A 1 87 ? 0.104 3.989 7.068 1.00 97.94 87 ILE A CA 1
ATOM 675 C C . ILE A 1 87 ? -0.340 4.664 8.372 1.00 97.94 87 ILE A C 1
ATOM 677 O O . ILE A 1 87 ? -1.462 4.424 8.815 1.00 97.94 87 ILE A O 1
ATOM 681 N N . LYS A 1 88 ? 0.461 5.586 8.930 1.00 97.19 88 LYS A N 1
ATOM 682 C CA . LYS A 1 88 ? 0.085 6.381 10.118 1.00 97.19 88 LYS A CA 1
ATOM 683 C C . LYS A 1 88 ? -1.225 7.141 9.915 1.00 97.19 88 LYS A C 1
ATOM 685 O O . LYS A 1 88 ? -2.096 7.111 10.782 1.00 97.19 88 LYS A O 1
ATOM 690 N N . LYS A 1 89 ? -1.387 7.801 8.761 1.00 96.38 89 LYS A N 1
ATOM 691 C CA . LYS A 1 89 ? -2.616 8.537 8.425 1.00 96.38 89 LYS A CA 1
ATOM 692 C C . LYS A 1 89 ? -3.839 7.618 8.434 1.00 96.38 89 LYS A C 1
ATOM 694 O O . LYS A 1 89 ? -4.858 7.987 9.006 1.00 96.38 89 LYS A O 1
ATOM 699 N N . ASN A 1 90 ? -3.741 6.438 7.821 1.00 96.31 90 ASN A N 1
ATOM 700 C CA . ASN A 1 90 ? -4.860 5.497 7.764 1.00 96.31 90 ASN A CA 1
ATOM 701 C C . ASN A 1 90 ? -5.135 4.860 9.137 1.00 96.31 90 ASN A C 1
ATOM 703 O O . ASN A 1 90 ? -6.296 4.745 9.517 1.00 96.31 90 ASN A O 1
ATOM 707 N N . ARG A 1 91 ? -4.100 4.544 9.929 1.00 96.06 91 ARG A N 1
ATOM 708 C CA . ARG A 1 91 ? -4.257 4.017 11.298 1.00 96.06 91 ARG A CA 1
ATOM 709 C C . ARG A 1 91 ? -4.949 4.974 12.258 1.00 96.06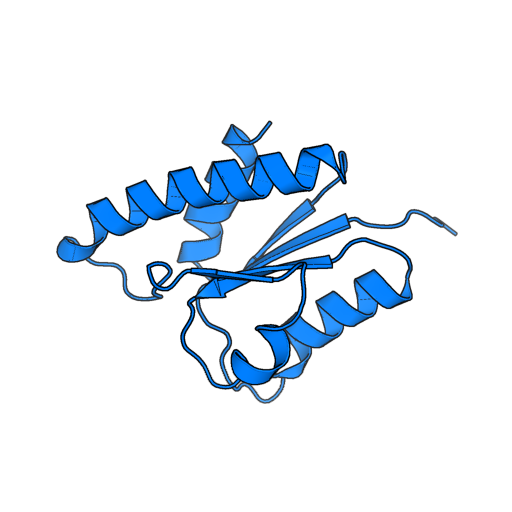 91 ARG A C 1
ATOM 711 O O . ARG A 1 91 ? -5.688 4.525 13.124 1.00 96.06 91 ARG A O 1
ATOM 718 N N . LYS A 1 92 ? -4.776 6.287 12.077 1.00 95.56 92 LYS A N 1
ATOM 719 C CA . LYS A 1 92 ? -5.509 7.290 12.865 1.00 95.56 92 LYS A CA 1
ATOM 720 C C . LYS A 1 92 ? -7.031 7.125 12.739 1.00 95.56 92 LYS A C 1
ATOM 722 O O . LYS A 1 92 ? -7.741 7.343 13.712 1.00 95.56 92 LYS A O 1
ATOM 727 N N . ASN A 1 93 ? -7.508 6.736 11.557 1.00 94.38 93 ASN A N 1
ATOM 728 C CA . ASN A 1 93 ? -8.929 6.505 11.290 1.00 94.38 93 ASN A CA 1
ATOM 729 C C . ASN A 1 93 ? -9.336 5.036 11.510 1.00 94.38 93 ASN A C 1
ATOM 731 O O . ASN A 1 93 ? -10.506 4.753 11.750 1.00 94.38 93 ASN A O 1
ATOM 735 N N . HIS A 1 94 ? -8.375 4.110 11.434 1.00 94.06 94 HIS A N 1
ATOM 736 C CA . HIS A 1 94 ? -8.576 2.663 11.521 1.00 94.06 94 HIS A CA 1
ATOM 737 C C . HIS A 1 94 ? -7.497 2.029 12.425 1.00 94.06 94 HIS A C 1
ATOM 739 O O . HIS A 1 94 ? -6.486 1.546 11.917 1.00 94.06 94 HIS A O 1
ATOM 745 N N . PRO A 1 95 ? -7.648 2.049 13.761 1.00 91.69 95 PRO A N 1
ATOM 746 C CA . PRO A 1 95 ? -6.578 1.642 14.683 1.00 91.69 95 PRO A CA 1
ATOM 747 C C . PRO A 1 95 ? -6.124 0.180 14.547 1.00 91.69 95 PRO A C 1
ATOM 749 O O . PRO A 1 95 ? -4.964 -0.135 14.791 1.00 91.69 95 PRO A O 1
ATOM 752 N N . ASP A 1 96 ? -7.015 -0.711 14.116 1.00 93.69 96 ASP A N 1
ATOM 753 C CA . ASP A 1 96 ? -6.774 -2.137 13.869 1.00 93.69 96 ASP A CA 1
ATOM 754 C C . ASP A 1 96 ? -6.378 -2.441 12.409 1.00 93.69 96 ASP A C 1
ATOM 756 O O . ASP A 1 96 ? -6.489 -3.580 11.954 1.00 93.69 96 ASP A O 1
ATOM 760 N N . LEU A 1 97 ? -5.917 -1.427 11.662 1.00 96.12 97 LEU A N 1
ATOM 761 C CA . LEU A 1 97 ? -5.524 -1.553 10.259 1.00 96.12 97 LEU A CA 1
ATOM 762 C C . LEU A 1 97 ? -4.408 -2.584 10.060 1.00 96.12 97 LEU A C 1
ATOM 764 O O . LEU A 1 97 ? -3.268 -2.409 10.503 1.00 96.12 97 LEU A O 1
ATOM 768 N N . ILE A 1 98 ? -4.720 -3.602 9.267 1.00 96.19 98 ILE A N 1
ATOM 769 C CA . ILE A 1 98 ? -3.789 -4.630 8.817 1.00 96.19 98 ILE A CA 1
ATOM 770 C C . ILE A 1 98 ? -3.113 -4.160 7.530 1.00 96.19 98 ILE A C 1
ATOM 772 O O . ILE A 1 98 ? -3.773 -3.813 6.552 1.00 96.19 98 ILE A O 1
ATOM 776 N N . VAL A 1 99 ? -1.781 -4.194 7.495 1.00 97.06 99 VAL A N 1
ATOM 777 C CA . VAL A 1 99 ? -1.019 -3.948 6.265 1.00 97.06 99 VAL A CA 1
ATOM 778 C C . VAL A 1 99 ? -0.799 -5.272 5.540 1.00 97.06 99 VAL A C 1
ATOM 780 O O . VAL A 1 99 ? -0.105 -6.157 6.041 1.00 97.06 99 VAL A O 1
ATOM 783 N N . HIS A 1 100 ? -1.374 -5.402 4.346 1.00 95.31 100 HIS A N 1
ATOM 784 C CA . HIS A 1 100 ? -1.255 -6.594 3.514 1.00 95.31 100 HIS A CA 1
ATOM 785 C C . HIS A 1 100 ? -0.387 -6.292 2.289 1.00 95.31 100 HIS A C 1
ATOM 787 O O . HIS A 1 100 ? -0.683 -5.396 1.504 1.00 95.31 100 HIS A O 1
ATOM 793 N N . THR A 1 101 ? 0.718 -7.018 2.127 1.00 94.12 101 THR A N 1
ATOM 794 C CA . THR A 1 101 ? 1.739 -6.719 1.109 1.00 94.12 101 THR A CA 1
ATOM 795 C C . THR A 1 101 ? 1.768 -7.790 0.026 1.00 94.12 101 THR A C 1
ATOM 797 O O . THR A 1 101 ? 1.774 -8.981 0.332 1.00 94.12 101 THR A O 1
ATOM 800 N N . HIS A 1 102 ? 1.855 -7.364 -1.234 1.00 88.69 102 HIS A N 1
ATOM 801 C CA . HIS A 1 102 ? 2.017 -8.241 -2.393 1.00 88.69 102 HIS A CA 1
ATOM 802 C C . HIS A 1 102 ? 3.232 -7.823 -3.218 1.00 88.69 102 HIS A C 1
ATOM 804 O O . HIS A 1 102 ? 3.365 -6.653 -3.565 1.00 88.69 102 HIS A O 1
ATOM 810 N N . SER A 1 103 ? 4.042 -8.805 -3.624 1.00 86.56 103 SER A N 1
ATOM 811 C CA . SER A 1 103 ? 5.377 -8.655 -4.230 1.00 86.56 103 SER A CA 1
ATOM 812 C C . SER A 1 103 ? 6.514 -8.457 -3.224 1.00 86.56 103 SER A C 1
ATOM 814 O O . SER A 1 103 ? 6.319 -7.996 -2.100 1.00 86.56 103 SER A O 1
ATOM 816 N N . THR A 1 104 ? 7.731 -8.815 -3.640 1.00 88.81 104 THR A N 1
ATOM 817 C CA . THR A 1 104 ? 8.933 -8.786 -2.794 1.00 88.81 104 THR A CA 1
ATOM 818 C C . THR A 1 104 ? 9.250 -7.381 -2.281 1.00 88.81 104 THR A C 1
ATOM 820 O O . THR A 1 104 ? 9.469 -7.193 -1.087 1.00 88.81 104 THR A O 1
ATOM 823 N N . LYS A 1 105 ? 9.228 -6.367 -3.159 1.00 89.50 105 LYS A N 1
ATOM 824 C CA . LYS A 1 105 ? 9.597 -4.989 -2.793 1.00 89.50 105 LYS A CA 1
ATOM 825 C C . LYS A 1 105 ? 8.557 -4.337 -1.882 1.00 89.50 105 LYS A C 1
ATOM 827 O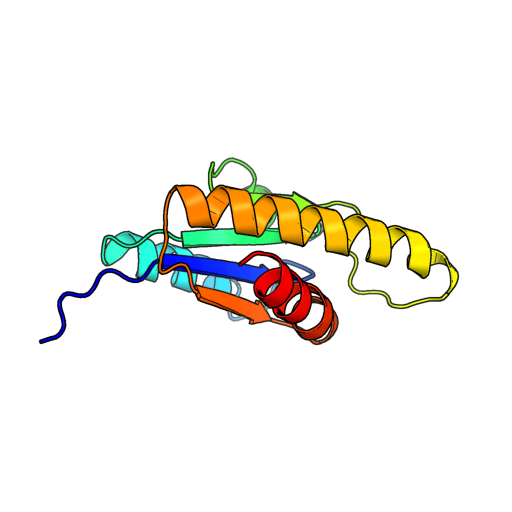 O . LYS A 1 105 ? 8.928 -3.698 -0.901 1.00 89.50 105 LYS A O 1
ATOM 832 N N . ALA A 1 106 ? 7.267 -4.541 -2.161 1.00 91.50 106 ALA A N 1
ATOM 833 C CA . ALA A 1 106 ? 6.205 -4.097 -1.261 1.00 91.50 106 ALA A CA 1
ATOM 834 C C . ALA A 1 106 ? 6.245 -4.847 0.074 1.00 91.50 106 ALA A C 1
ATOM 836 O O . ALA A 1 106 ? 5.993 -4.245 1.111 1.00 91.50 106 ALA A O 1
ATOM 837 N N . GLY A 1 107 ? 6.605 -6.133 0.061 1.00 93.00 107 GLY A N 1
ATOM 838 C CA . GLY A 1 107 ? 6.828 -6.924 1.266 1.00 93.00 107 GLY A CA 1
ATOM 839 C C . GLY A 1 107 ? 7.897 -6.312 2.165 1.00 93.00 107 GLY A C 1
ATOM 840 O O . GLY A 1 107 ? 7.629 -6.061 3.334 1.00 93.00 107 GLY A O 1
ATOM 841 N N . ILE A 1 108 ? 9.078 -6.014 1.620 1.00 93.88 108 ILE A N 1
ATOM 842 C CA . ILE A 1 108 ? 10.178 -5.425 2.395 1.00 93.88 108 ILE A CA 1
ATOM 843 C C . ILE A 1 108 ? 9.804 -4.015 2.870 1.00 93.88 108 ILE A C 1
ATOM 845 O O . ILE A 1 108 ? 9.722 -3.774 4.072 1.00 93.88 108 ILE A O 1
ATOM 849 N N . LEU A 1 109 ? 9.530 -3.087 1.948 1.00 95.00 109 LEU A N 1
ATOM 850 C CA . LEU A 1 109 ? 9.298 -1.685 2.309 1.00 95.00 109 LEU A CA 1
ATOM 851 C C . LEU A 1 109 ? 8.019 -1.504 3.129 1.00 95.00 109 LEU A C 1
ATOM 853 O O . LEU A 1 109 ? 8.016 -0.769 4.111 1.00 95.00 109 LEU A O 1
ATOM 857 N N . GLY A 1 110 ? 6.939 -2.184 2.746 1.00 96.31 110 GLY A N 1
ATOM 858 C CA . GLY A 1 110 ? 5.631 -2.052 3.377 1.00 96.31 110 GLY A CA 1
ATOM 859 C C . GLY A 1 110 ? 5.585 -2.626 4.788 1.00 96.31 110 GLY A C 1
ATOM 860 O O . GLY A 1 110 ? 5.022 -1.984 5.670 1.00 96.31 110 GLY A O 1
ATOM 861 N N . ARG A 1 111 ? 6.202 -3.790 5.042 1.00 96.75 111 ARG A N 1
ATOM 862 C CA . ARG A 1 111 ? 6.208 -4.390 6.391 1.00 96.75 111 ARG A CA 1
ATOM 863 C C . ARG A 1 111 ? 7.057 -3.582 7.362 1.00 96.75 111 ARG A C 1
ATOM 865 O O . ARG A 1 111 ? 6.597 -3.296 8.463 1.00 96.75 111 ARG A O 1
ATOM 872 N N . TRP A 1 112 ? 8.250 -3.156 6.943 1.00 98.06 112 TRP A N 1
ATOM 873 C CA . TRP A 1 112 ? 9.067 -2.266 7.766 1.00 98.06 112 TRP A CA 1
ATOM 874 C C . TRP A 1 112 ? 8.357 -0.929 7.993 1.00 98.06 112 TRP A C 1
ATOM 876 O O . TRP A 1 112 ? 8.269 -0.477 9.129 1.00 98.06 112 TRP A O 1
ATOM 886 N N . ALA A 1 113 ? 7.754 -0.333 6.960 1.00 97.75 113 ALA A N 1
ATOM 887 C CA . ALA A 1 113 ? 7.005 0.909 7.124 1.00 97.75 113 ALA A CA 1
ATOM 888 C C . ALA A 1 113 ? 5.827 0.744 8.097 1.00 97.75 113 ALA A C 1
ATOM 890 O O . ALA A 1 113 ? 5.577 1.639 8.898 1.00 97.75 113 ALA A O 1
ATOM 891 N N . ALA A 1 114 ? 5.140 -0.402 8.071 1.00 97.38 114 ALA A N 1
ATOM 892 C CA . ALA A 1 114 ? 4.070 -0.727 9.010 1.00 97.38 114 ALA A CA 1
ATOM 893 C C . ALA A 1 114 ? 4.569 -0.870 10.452 1.00 97.38 114 ALA A C 1
ATOM 895 O O . ALA A 1 114 ? 3.873 -0.446 11.369 1.00 97.38 114 ALA A O 1
ATOM 896 N N . PHE A 1 115 ? 5.765 -1.424 10.655 1.00 97.12 115 PHE A N 1
ATOM 897 C CA . PHE A 1 115 ? 6.398 -1.512 11.971 1.00 97.12 115 PHE A CA 1
ATOM 898 C C . PHE A 1 115 ? 6.745 -0.120 12.530 1.00 97.12 115 PHE A C 1
ATOM 900 O O . PHE A 1 115 ? 6.416 0.196 13.668 1.00 97.12 115 PHE A O 1
ATOM 907 N N . PHE A 1 116 ? 7.333 0.765 11.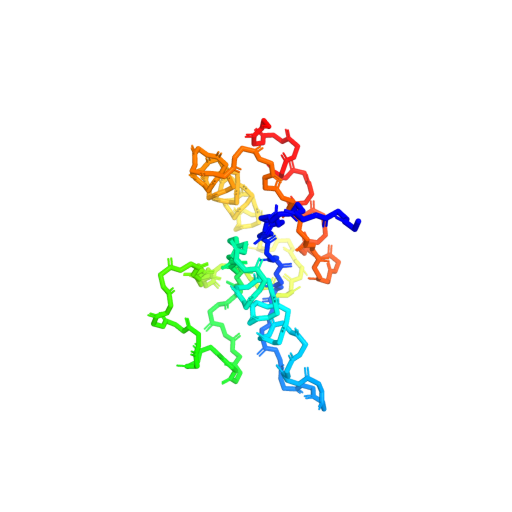717 1.00 97.62 116 PHE A N 1
ATOM 908 C CA . PHE A 1 116 ? 7.659 2.139 12.140 1.00 97.62 116 PHE A CA 1
ATOM 909 C C . PHE A 1 116 ? 6.447 3.086 12.183 1.00 97.62 116 PHE A C 1
ATOM 911 O O . PHE A 1 116 ? 6.536 4.218 12.677 1.00 97.62 116 PHE A O 1
ATOM 918 N N . ALA A 1 117 ? 5.307 2.653 11.648 1.00 95.25 117 ALA A N 1
ATOM 919 C CA . ALA A 1 117 ? 4.074 3.421 11.655 1.00 95.25 117 ALA A CA 1
ATOM 920 C C . ALA A 1 117 ? 3.310 3.363 12.992 1.00 95.25 117 ALA A C 1
ATOM 922 O O . ALA A 1 117 ? 2.280 4.026 13.097 1.00 95.25 117 ALA A O 1
ATOM 923 N N . GLY A 1 118 ? 3.820 2.648 14.003 1.00 85.06 118 GLY A N 1
ATOM 924 C CA . GLY A 1 118 ? 3.111 2.383 15.264 1.00 85.06 118 GLY A CA 1
ATOM 925 C C . GLY A 1 118 ? 2.045 1.333 15.043 1.00 85.06 118 GLY A C 1
ATOM 926 O O . GLY A 1 118 ? 0.863 1.642 15.273 1.00 85.06 118 GLY A O 1
#

Radius of gyration: 14.01 Å; chains: 1; bounding box: 41×24×32 Å

Secondary structure (DSSP, 8-state):
-------EEEEES-----TTTHHHHHHHHHHHHTT--EEEEEES-STTHHHHTT-TTEEEETT--S---GGGHHHHHHHHHHHHHHHHHHHHH-TT-EEEEESHHHHHHHHHHHHHT-

pLDDT: mean 86.88, std 11.82, range [45.5, 98.12]

Sequence (118 aa):
MYDKKVNVLFIITKLELGGAQKVCLSLLDGVKKNGGFAGLISGADGPLVSEVKNLDSVYLLPEFKREVGLKNIFKDIYLFFKLIKLIKKNRKNHPDLIVHTHSTKAGILGRWAAFFAG

Foldseek 3Di:
DPLDQAAEEEEEAEQEDDVPNVPLVVVCVVSVVSVHHYAYEYACDYDCNVVCVPPPRYHHDVLSHPDDDPVSPVSLVVVLVVLLVSLLVVCVVVVNYDYHYDDDSSVVSNVVSNVSND